Protein AF-A0A5D3A3V3-F1 (afdb_monomer)

InterPro domains:
  IPR004518 NTP pyrophosphohydrolase MazG-like domain [PF03819] (68-137)
  IPR025984 dCTP pyrophosphatase 1 [cd11537] (51-141)

Mean predicted aligned error: 15.25 Å

Nearest PDB structures (foldseek):
  6sqw-assembly1_A  TM=9.530E-01  e=2.834E-09  Mus musculus
  7mu5-assembly1_A  TM=9.564E-01  e=5.755E-09  Homo sapiens
  2oie-assembly1_C  TM=8.711E-01  e=8.775E-08  Mus musculus
  2oig-assembly1_A  TM=9.346E-01  e=2.471E-07  Mus musculus
  2oig-assembly1_B  TM=8.956E-01  e=2.098E-07  Mus musculus

Organism: Gossypium mustelinum (NCBI:txid34275)

Sequence (174 aa):
MISVFALKPSFLFHFFNIKKKTKTKTLVWGCLILEETSFMEQEGVTLEELKKKMADFAKERDWDQFHSPRNLLLALVGEVGELSEIFQWKGEVPRGLPGWEDGEKQHLGEELSDVLLYLVRLSDICGVDLGKAALRKMELNAIKYPVKLCKGSSKKHTQFNGDSGDNADKDQGH

Solvent-accessible surface area (backbone atoms only — not comparable to full-atom values): 11652 Å² total; per-residue (Å²): 140,82,92,81,81,91,68,78,86,83,81,75,87,82,75,87,87,76,87,76,80,83,78,87,77,90,76,83,91,79,81,93,70,91,68,79,73,74,78,72,77,77,76,76,90,49,73,67,57,51,40,50,54,50,52,52,57,30,58,80,66,66,42,65,85,68,58,44,66,69,50,33,52,53,49,31,53,48,32,50,48,56,47,44,61,76,51,72,84,57,73,88,76,61,86,88,52,80,92,61,52,70,69,56,55,48,51,52,52,50,31,55,46,49,33,50,50,34,50,42,50,37,26,56,75,69,72,44,61,58,68,64,51,50,53,55,50,50,56,54,47,46,70,75,52,40,63,94,80,38,72,94,45,89,74,77,87,77,84,88,79,82,91,82,77,85,78,81,86,83,82,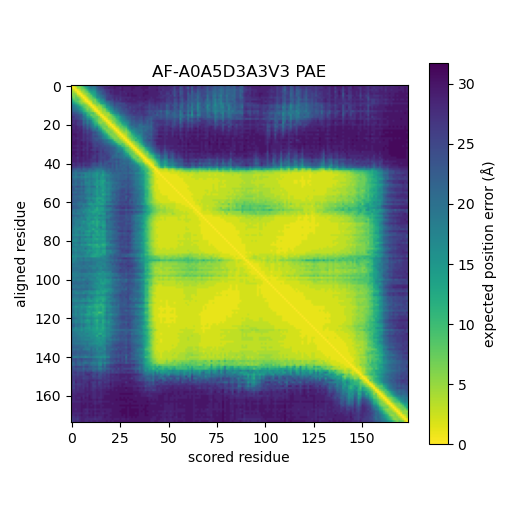89,83,136

pLDDT: mean 73.02, std 26.95, range [26.09, 98.38]

Secondary structure (DSSP, 8-state):
--------TTSSTTS---------------------------PPPPHHHHHHHHHHHHHHTTGGGG--HHHHHHHHHHHHHHHHHHHTT--S--TT-TT--HHHHHHHHHHHHHHHHHHHHHHHHTT--HHHHHHHHHHHHHHHS-HHHHTT----------------------

Structure (mmCIF, N/CA/C/O backbone):
data_AF-A0A5D3A3V3-F1
#
_entry.id   AF-A0A5D3A3V3-F1
#
loop_
_atom_site.group_PDB
_atom_site.id
_atom_site.type_symbol
_atom_site.label_atom_id
_atom_site.label_alt_id
_atom_site.label_comp_id
_atom_site.label_asym_id
_atom_site.label_entity_id
_atom_site.label_seq_id
_atom_site.pdbx_PDB_ins_code
_atom_site.Cartn_x
_atom_site.Cartn_y
_atom_site.Cartn_z
_atom_site.occupancy
_atom_site.B_iso_or_equiv
_atom_site.auth_seq_id
_atom_site.auth_comp_id
_atom_site.auth_asym_id
_atom_site.auth_atom_id
_atom_site.pdbx_PDB_model_num
ATOM 1 N N . MET A 1 1 ? -3.010 23.695 -16.577 1.00 38.56 1 MET A N 1
ATOM 2 C CA . MET A 1 1 ? -3.275 24.483 -15.356 1.00 38.56 1 MET A CA 1
ATOM 3 C C . MET A 1 1 ? -4.489 23.904 -14.646 1.00 38.56 1 MET A C 1
ATOM 5 O O . MET A 1 1 ? -5.606 24.261 -14.987 1.00 38.56 1 MET A O 1
ATOM 9 N N . ILE A 1 2 ? -4.278 22.999 -13.690 1.00 26.09 2 ILE A N 1
ATOM 10 C CA . ILE A 1 2 ? -5.240 22.738 -12.613 1.00 26.09 2 ILE A CA 1
ATOM 11 C C . ILE A 1 2 ? -4.419 22.876 -11.337 1.00 26.09 2 ILE A C 1
ATOM 13 O O . ILE A 1 2 ? -3.691 21.978 -10.937 1.00 26.09 2 ILE A O 1
ATOM 17 N N . SER A 1 3 ? -4.448 24.097 -10.813 1.00 34.06 3 SER A N 1
ATOM 18 C CA . SER A 1 3 ? -3.883 24.483 -9.531 1.00 34.06 3 SER A CA 1
ATOM 19 C C . SER A 1 3 ? -4.935 24.158 -8.479 1.00 34.06 3 SER A C 1
ATOM 21 O O . SER A 1 3 ? -5.900 24.901 -8.319 1.00 34.06 3 SER A O 1
ATOM 23 N N . VAL A 1 4 ? -4.815 23.002 -7.834 1.00 35.53 4 VAL A N 1
ATOM 24 C CA . VAL A 1 4 ? -5.612 22.645 -6.659 1.00 35.53 4 VAL A CA 1
ATOM 25 C C . VAL A 1 4 ? -4.686 21.868 -5.744 1.00 35.53 4 VAL A C 1
ATOM 27 O O . VAL A 1 4 ? -4.493 20.695 -5.988 1.00 35.53 4 VAL A O 1
ATOM 30 N N . PHE A 1 5 ? -4.051 22.544 -4.786 1.00 29.77 5 PHE A N 1
ATOM 31 C CA . PHE A 1 5 ? -3.705 22.057 -3.438 1.00 29.77 5 PHE A CA 1
ATOM 32 C C . PHE A 1 5 ? -2.892 23.150 -2.721 1.00 29.77 5 PHE A C 1
ATOM 34 O O . PHE A 1 5 ? -1.725 23.006 -2.390 1.00 29.77 5 PHE A O 1
ATOM 41 N N . ALA A 1 6 ? -3.545 24.287 -2.471 1.00 32.97 6 ALA A N 1
ATOM 42 C CA . ALA A 1 6 ? -3.158 25.194 -1.394 1.00 32.97 6 ALA A CA 1
ATOM 43 C C . ALA A 1 6 ? -4.038 24.869 -0.177 1.00 32.97 6 ALA A C 1
ATOM 45 O O . ALA A 1 6 ? -4.922 25.634 0.203 1.00 32.97 6 ALA A O 1
ATOM 46 N N . LEU A 1 7 ? -3.849 23.677 0.391 1.00 34.81 7 LEU A N 1
ATOM 47 C CA . LEU A 1 7 ? -4.333 23.358 1.731 1.00 34.81 7 LEU A CA 1
ATOM 48 C C . LEU A 1 7 ? -3.188 23.645 2.703 1.00 34.81 7 LEU A C 1
ATOM 50 O O . LEU A 1 7 ? -2.036 23.309 2.452 1.00 34.81 7 LEU A O 1
ATOM 54 N N . LYS A 1 8 ? -3.517 24.389 3.758 1.00 29.17 8 LYS A N 1
ATOM 55 C CA . LYS A 1 8 ? -2.584 25.058 4.671 1.00 29.17 8 LYS A CA 1
ATOM 56 C C . LYS A 1 8 ? -1.450 24.126 5.156 1.00 29.17 8 LYS A C 1
ATOM 58 O O . LYS A 1 8 ? -1.765 23.027 5.610 1.00 29.17 8 LYS A O 1
ATOM 63 N N . PRO A 1 9 ? -0.176 24.573 5.195 1.00 35.72 9 PRO A N 1
ATOM 64 C CA . PRO A 1 9 ? 0.992 23.714 5.460 1.00 35.72 9 PRO A CA 1
ATOM 65 C C . PRO A 1 9 ? 1.157 23.225 6.913 1.00 35.72 9 PRO A C 1
ATOM 67 O O . PRO A 1 9 ? 2.241 22.811 7.306 1.00 35.72 9 PRO A O 1
ATOM 70 N N . SER A 1 10 ? 0.136 23.315 7.765 1.00 34.66 10 SER A N 1
ATOM 71 C CA . SER A 1 10 ? 0.338 23.263 9.221 1.00 34.66 10 SER A CA 1
ATOM 72 C C . SER A 1 10 ? 0.057 21.907 9.871 1.00 34.66 10 SER A C 1
ATOM 74 O O . SER A 1 10 ? 0.268 21.785 11.071 1.00 34.66 10 SER A O 1
ATOM 76 N N . PHE A 1 11 ? -0.423 20.904 9.127 1.00 36.22 11 PHE A N 1
ATOM 77 C CA . PHE A 1 11 ? -0.835 19.621 9.721 1.00 36.22 11 PHE A CA 1
ATOM 78 C C . PHE A 1 11 ? -0.253 18.359 9.068 1.00 36.22 11 PHE A C 1
ATOM 80 O O . PHE A 1 11 ? -0.478 17.280 9.602 1.00 36.22 11 PHE A O 1
ATOM 87 N N . LEU A 1 12 ? 0.521 18.467 7.979 1.00 39.19 12 LEU A N 1
ATOM 88 C CA . LEU A 1 12 ? 1.093 17.294 7.291 1.00 39.19 12 LEU A CA 1
ATOM 89 C C . LEU A 1 12 ? 2.594 17.049 7.543 1.00 39.19 12 LEU A C 1
ATOM 91 O O . LEU A 1 12 ? 3.104 16.012 7.153 1.00 39.19 12 LEU A O 1
ATOM 95 N N . PHE A 1 13 ? 3.322 17.942 8.219 1.00 34.53 13 PHE A N 1
ATOM 96 C CA . PHE A 1 13 ? 4.798 17.916 8.188 1.00 34.53 13 PHE A CA 1
ATOM 97 C C . PHE A 1 13 ? 5.497 17.248 9.390 1.00 34.53 13 PHE A C 1
ATOM 99 O O . PHE A 1 13 ? 6.629 17.597 9.736 1.00 34.53 13 PHE A O 1
ATOM 106 N N . HIS A 1 14 ? 4.842 16.306 10.076 1.00 30.73 14 HIS A N 1
ATOM 107 C CA . HIS A 1 14 ? 5.468 15.623 11.219 1.00 30.73 14 HIS A CA 1
ATOM 108 C C . HIS A 1 14 ? 5.122 14.142 11.357 1.00 30.73 14 HIS A C 1
ATOM 110 O O . HIS A 1 14 ? 4.977 13.627 12.464 1.00 30.73 14 HIS A O 1
ATOM 116 N N . PHE A 1 15 ? 5.016 13.441 10.235 1.00 41.53 15 PHE A N 1
ATOM 117 C CA . PHE A 1 15 ? 4.992 11.986 10.233 1.00 41.53 15 PHE A CA 1
ATOM 118 C C . PHE A 1 15 ? 6.262 11.479 9.543 1.00 41.53 15 PHE A C 1
ATOM 120 O O . PHE A 1 15 ? 6.580 11.872 8.434 1.00 41.53 15 PHE A O 1
ATOM 127 N N . PHE A 1 16 ? 7.034 10.692 10.298 1.00 36.34 16 PHE A N 1
ATOM 128 C CA . PHE A 1 16 ? 8.251 9.979 9.894 1.00 36.34 16 PHE A CA 1
ATOM 129 C C . PHE A 1 16 ? 9.447 10.797 9.361 1.00 36.34 16 PHE A C 1
ATOM 131 O O . PHE A 1 16 ? 9.921 10.621 8.250 1.00 36.34 16 PHE A O 1
ATOM 138 N N . ASN A 1 17 ? 10.093 11.582 10.233 1.00 33.28 17 ASN A N 1
ATOM 139 C CA . ASN A 1 17 ? 11.504 11.941 10.029 1.00 33.28 17 ASN A CA 1
ATOM 140 C C . ASN A 1 17 ? 12.354 11.484 11.222 1.00 33.28 17 ASN A C 1
ATOM 142 O O . ASN A 1 17 ? 12.688 12.251 12.123 1.00 33.28 17 ASN A O 1
ATOM 146 N N . ILE A 1 18 ? 12.685 10.189 11.252 1.00 37.31 18 ILE A N 1
ATOM 147 C CA . ILE A 1 18 ? 13.717 9.644 12.142 1.00 37.31 18 ILE A CA 1
ATOM 148 C C . ILE A 1 18 ? 14.807 9.026 11.266 1.00 37.31 18 ILE A C 1
ATOM 150 O O . ILE A 1 18 ? 14.816 7.824 11.006 1.00 37.31 18 ILE A O 1
ATOM 154 N N . LYS A 1 19 ? 15.778 9.853 10.856 1.00 39.56 19 LYS A N 1
ATOM 155 C CA . LYS A 1 19 ? 17.077 9.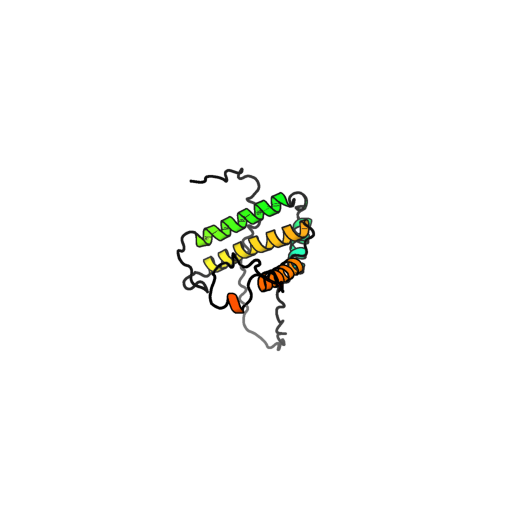377 10.361 1.00 39.56 19 LYS A CA 1
ATOM 156 C C . LYS A 1 19 ? 17.728 8.498 11.431 1.00 39.56 19 LYS A C 1
ATOM 158 O O . LYS A 1 19 ? 18.306 9.005 12.397 1.00 39.56 19 LYS A O 1
ATOM 163 N N . LYS A 1 20 ? 17.669 7.173 11.281 1.00 35.84 20 LYS A N 1
ATOM 164 C CA . LYS A 1 20 ? 18.430 6.265 12.144 1.00 35.84 20 LYS A CA 1
ATOM 165 C C . LYS A 1 20 ? 19.881 6.197 11.673 1.00 35.84 20 LYS A C 1
ATOM 167 O O . LYS A 1 20 ? 20.194 5.660 10.620 1.00 35.84 20 LYS A O 1
ATOM 172 N N . LYS A 1 21 ? 20.770 6.749 12.506 1.00 32.59 21 LYS A N 1
ATOM 173 C CA . LYS A 1 21 ? 22.227 6.575 12.442 1.00 32.59 21 LYS A CA 1
ATOM 174 C C . LYS A 1 21 ? 22.583 5.087 12.372 1.00 32.59 21 LYS A C 1
ATOM 176 O O . LYS A 1 21 ? 22.373 4.354 13.338 1.00 32.59 21 LYS A O 1
ATOM 181 N N . THR A 1 22 ? 23.204 4.670 11.279 1.00 34.38 22 THR A N 1
ATOM 182 C CA . THR A 1 22 ? 23.927 3.402 11.173 1.00 34.38 22 THR A CA 1
ATOM 183 C C . THR A 1 22 ? 25.151 3.443 12.090 1.00 34.38 22 THR A C 1
ATOM 185 O O . THR A 1 22 ? 26.056 4.253 11.892 1.00 34.38 22 THR A O 1
ATOM 188 N N . LYS A 1 23 ? 25.197 2.581 13.112 1.00 34.22 23 LYS A N 1
ATOM 189 C CA . LYS A 1 23 ? 26.446 2.255 13.812 1.00 34.22 23 LYS A CA 1
ATOM 190 C C . LYS A 1 23 ? 26.989 0.956 13.230 1.00 34.22 23 LYS A C 1
ATOM 192 O O . LYS A 1 23 ? 26.522 -0.123 13.578 1.00 34.22 23 LYS A O 1
ATOM 197 N N . THR A 1 24 ? 27.987 1.078 12.368 1.00 33.22 24 THR A N 1
ATOM 198 C CA . THR A 1 24 ? 28.926 0.006 12.044 1.00 33.22 24 THR A CA 1
ATOM 199 C C . THR A 1 24 ? 29.667 -0.393 13.320 1.00 33.22 24 THR A C 1
ATOM 201 O O . THR A 1 24 ? 30.303 0.436 13.971 1.00 33.22 24 THR A O 1
ATOM 204 N N . LYS A 1 25 ? 29.568 -1.665 13.707 1.00 34.25 25 LYS A N 1
ATOM 205 C CA . LYS A 1 25 ? 30.480 -2.273 14.677 1.00 34.25 25 LYS A CA 1
ATOM 206 C C . LYS A 1 25 ? 31.330 -3.296 13.942 1.00 34.25 25 LYS A C 1
ATOM 208 O O . LYS A 1 25 ? 30.882 -4.400 13.661 1.00 34.25 25 LYS A O 1
ATOM 213 N N . THR A 1 26 ? 32.556 -2.893 13.641 1.00 33.97 26 THR A N 1
ATOM 214 C CA . THR A 1 26 ? 33.675 -3.794 13.375 1.00 33.97 26 THR A CA 1
ATOM 215 C C . THR A 1 26 ? 33.903 -4.637 14.627 1.00 33.97 26 THR A C 1
ATOM 217 O O . THR A 1 26 ? 34.091 -4.074 15.707 1.00 33.97 26 THR A O 1
ATOM 220 N N . LEU A 1 27 ? 33.888 -5.963 14.503 1.00 34.41 27 LEU A N 1
ATOM 221 C CA . LEU A 1 27 ? 34.386 -6.857 15.543 1.00 34.41 27 LEU A CA 1
ATOM 222 C C . LEU A 1 27 ? 35.416 -7.815 14.954 1.00 34.41 27 LEU A C 1
ATOM 224 O O . LEU A 1 27 ? 35.273 -8.350 13.857 1.00 34.41 27 LEU A O 1
ATOM 228 N N . VAL A 1 28 ? 36.502 -7.902 15.709 1.00 36.66 28 VAL A N 1
ATOM 229 C CA . VAL A 1 28 ? 37.762 -8.578 15.440 1.00 36.66 28 VAL A CA 1
ATOM 230 C C . VAL A 1 28 ? 37.573 -10.088 15.573 1.00 36.66 28 VAL A C 1
ATOM 232 O O . VAL A 1 28 ? 36.874 -10.555 16.468 1.00 36.66 28 VAL A O 1
ATOM 235 N N . TRP A 1 29 ? 38.209 -10.832 14.670 1.00 35.09 29 TRP A N 1
ATOM 236 C CA . TRP A 1 29 ? 38.203 -12.291 14.609 1.00 35.09 29 TRP A CA 1
ATOM 237 C C . TRP A 1 29 ? 38.897 -12.920 15.822 1.00 35.09 29 TRP A C 1
ATOM 239 O O . TRP A 1 29 ? 40.063 -12.628 16.088 1.00 35.09 29 TRP A O 1
ATOM 249 N N . GLY A 1 30 ? 38.216 -13.844 16.501 1.00 34.50 30 GLY A N 1
ATOM 250 C CA . GLY A 1 30 ? 38.848 -14.699 17.498 1.00 34.50 30 GLY A CA 1
ATOM 251 C C . GLY A 1 30 ? 37.891 -15.667 18.193 1.00 34.50 30 GLY A C 1
ATOM 252 O O . GLY A 1 30 ? 37.048 -15.241 18.971 1.00 34.50 30 GLY A O 1
ATOM 253 N N . CYS A 1 31 ? 38.162 -16.960 17.993 1.00 33.38 31 CYS A N 1
ATOM 254 C CA . CYS A 1 31 ? 37.719 -18.124 18.772 1.00 33.38 31 CYS A CA 1
ATOM 255 C C . CYS A 1 31 ? 36.386 -18.789 18.374 1.00 33.38 31 CYS A C 1
ATOM 257 O O . CYS A 1 31 ? 35.342 -18.154 18.277 1.00 33.38 31 CYS A O 1
ATOM 259 N N . LEU A 1 32 ? 36.475 -20.107 18.153 1.00 44.94 32 LEU A N 1
ATOM 260 C CA . LEU A 1 32 ? 35.401 -21.018 17.767 1.00 44.94 32 LEU A CA 1
ATOM 261 C C . LEU A 1 32 ? 34.185 -20.907 18.695 1.00 44.94 32 LEU A C 1
ATOM 263 O O . LEU A 1 32 ? 34.266 -21.277 19.865 1.00 44.94 32 LEU A O 1
ATOM 267 N N . ILE A 1 33 ? 33.039 -20.568 18.115 1.00 40.28 33 ILE A N 1
ATOM 268 C CA . ILE A 1 33 ? 31.743 -21.086 18.541 1.00 40.28 33 ILE A CA 1
ATOM 269 C C . ILE A 1 33 ? 31.061 -21.555 17.256 1.00 40.28 33 ILE A C 1
ATOM 271 O O . ILE A 1 33 ? 30.796 -20.757 16.359 1.00 40.28 33 ILE A O 1
ATOM 275 N N . LEU A 1 34 ? 30.848 -22.868 17.137 1.00 42.22 34 LEU A N 1
ATOM 276 C CA . LEU A 1 34 ? 29.901 -23.433 16.179 1.00 42.22 34 LEU A CA 1
ATOM 277 C C . LEU A 1 34 ? 28.503 -23.053 16.674 1.00 42.22 34 LEU A C 1
ATOM 279 O O . LEU A 1 34 ? 27.816 -23.850 17.303 1.00 42.22 34 LEU A O 1
ATOM 283 N N . GLU A 1 35 ? 28.123 -21.798 16.460 1.00 41.38 35 GLU A N 1
ATOM 284 C CA . GLU A 1 35 ? 26.726 -21.408 16.484 1.00 41.38 35 GLU A CA 1
ATOM 285 C C . GLU A 1 35 ? 26.160 -21.900 15.163 1.00 41.38 35 GLU A C 1
ATOM 287 O O . GLU A 1 35 ? 26.433 -21.360 14.091 1.00 41.38 35 GLU A O 1
ATOM 292 N N . GLU A 1 36 ? 25.445 -23.013 15.263 1.00 46.47 36 GLU A N 1
ATOM 293 C CA . GLU A 1 36 ? 24.463 -23.455 14.296 1.00 46.47 36 GLU A CA 1
ATOM 294 C C . GLU A 1 36 ? 23.554 -22.252 14.036 1.00 46.47 36 GLU A C 1
ATOM 296 O O . GLU A 1 36 ? 22.647 -21.937 14.808 1.00 46.47 36 GLU A O 1
ATOM 301 N N . THR A 1 37 ? 23.889 -21.486 12.998 1.00 44.16 37 THR A N 1
ATOM 302 C CA . THR A 1 37 ? 23.075 -20.383 12.529 1.00 44.16 37 THR A CA 1
ATOM 303 C C . THR A 1 37 ? 21.811 -21.023 11.999 1.00 44.16 37 THR A C 1
ATOM 305 O O . THR A 1 37 ? 21.723 -21.419 10.841 1.00 44.16 37 THR A O 1
ATOM 308 N N . SER A 1 38 ? 20.837 -21.170 12.898 1.00 43.78 38 SER A N 1
ATOM 309 C CA . SER A 1 38 ? 19.427 -21.303 12.580 1.00 43.78 38 SER A CA 1
ATOM 310 C C . SER A 1 38 ? 19.154 -20.269 11.497 1.00 43.78 38 SER A C 1
ATOM 312 O O . SER A 1 38 ? 19.055 -19.068 11.770 1.00 43.78 38 SER A O 1
ATOM 314 N N . PHE A 1 39 ? 19.118 -20.742 10.256 1.00 41.84 39 PHE A N 1
ATOM 315 C CA . PHE A 1 39 ? 18.657 -19.998 9.110 1.00 41.84 39 PHE A CA 1
ATOM 316 C C . PHE A 1 39 ? 17.181 -19.754 9.391 1.00 41.84 39 PHE A C 1
ATOM 318 O O . PHE A 1 39 ? 16.335 -20.593 9.102 1.00 41.84 39 PHE A O 1
ATOM 325 N N . MET A 1 40 ? 16.889 -18.660 10.096 1.00 43.69 40 MET A N 1
ATOM 326 C CA . MET A 1 40 ? 15.524 -18.211 10.273 1.00 43.69 40 MET A CA 1
ATOM 327 C C . MET A 1 40 ? 15.038 -17.878 8.871 1.00 43.69 40 MET A C 1
ATOM 329 O O . MET A 1 40 ? 15.429 -16.852 8.310 1.00 43.69 40 MET A O 1
ATOM 333 N N . GLU A 1 41 ? 14.240 -18.771 8.287 1.00 54.53 41 GLU A N 1
ATOM 334 C CA . GLU A 1 41 ? 13.350 -18.402 7.199 1.00 54.53 41 GLU A CA 1
ATOM 335 C C . GLU A 1 41 ? 12.616 -17.151 7.681 1.00 54.53 41 GLU A C 1
ATOM 337 O O . GLU A 1 41 ? 11.859 -17.192 8.651 1.00 54.53 41 GLU A O 1
ATOM 342 N N . GLN A 1 42 ? 12.932 -15.998 7.092 1.00 57.66 42 GLN A N 1
ATOM 343 C CA . GLN A 1 42 ? 12.148 -14.806 7.351 1.00 57.66 42 GLN A CA 1
ATOM 344 C C . GLN A 1 42 ? 10.779 -15.049 6.725 1.00 57.66 42 GLN A C 1
ATOM 346 O O . GLN A 1 42 ? 10.601 -14.866 5.520 1.00 57.66 42 GLN A O 1
ATOM 351 N N . GLU A 1 43 ? 9.824 -15.494 7.538 1.00 76.12 43 GLU A N 1
ATOM 352 C CA . GLU A 1 43 ? 8.414 -15.410 7.189 1.00 76.12 43 GLU A CA 1
ATOM 353 C C . GLU A 1 43 ? 8.107 -13.949 6.822 1.00 76.12 43 GLU A C 1
ATOM 355 O O . GLU A 1 43 ? 8.495 -13.008 7.522 1.00 76.12 43 GLU A O 1
ATOM 360 N N . GLY A 1 44 ? 7.492 -13.748 5.654 1.00 81.00 44 GLY A N 1
ATOM 361 C CA . GLY A 1 44 ? 7.139 -12.415 5.173 1.00 81.00 44 GLY A CA 1
ATOM 362 C C . GLY A 1 44 ? 6.122 -11.733 6.092 1.00 81.00 44 GLY A C 1
ATOM 363 O O . GLY A 1 44 ? 5.332 -12.394 6.760 1.00 81.00 44 GLY A O 1
ATOM 364 N N . VAL A 1 45 ? 6.109 -10.399 6.096 1.00 90.38 45 VAL A N 1
ATOM 365 C CA . VAL A 1 45 ? 5.183 -9.622 6.934 1.00 90.38 45 VAL A CA 1
ATOM 366 C C . VAL A 1 45 ? 3.754 -9.709 6.390 1.00 90.38 45 VAL A C 1
ATOM 368 O O . VAL A 1 45 ? 3.516 -9.461 5.206 1.00 90.38 45 VAL A O 1
ATOM 371 N N . THR A 1 46 ? 2.786 -10.009 7.257 1.00 94.75 46 THR A N 1
ATOM 372 C CA . THR A 1 46 ? 1.361 -10.088 6.887 1.00 94.75 46 THR A CA 1
ATOM 373 C C . THR A 1 46 ? 0.629 -8.748 7.049 1.00 94.75 46 THR A C 1
ATOM 375 O O . THR A 1 46 ? 1.040 -7.873 7.813 1.00 94.75 46 THR A O 1
ATOM 378 N N . LEU A 1 47 ? -0.515 -8.582 6.369 1.00 95.00 47 LEU A N 1
ATOM 379 C CA . LEU A 1 47 ? -1.359 -7.385 6.527 1.00 95.00 47 LEU A CA 1
ATOM 380 C C . LEU A 1 47 ? -1.900 -7.230 7.957 1.00 95.00 47 LEU A C 1
ATOM 382 O O . LEU A 1 47 ? -2.005 -6.108 8.446 1.00 95.00 47 LEU A O 1
ATOM 386 N N . GLU A 1 48 ? -2.201 -8.339 8.637 1.00 94.38 48 GLU A N 1
ATOM 387 C CA . GLU A 1 48 ? -2.660 -8.319 10.032 1.00 94.38 48 GLU A CA 1
ATOM 388 C C . GLU A 1 48 ? -1.552 -7.867 10.989 1.00 94.38 48 GLU A C 1
ATOM 390 O O . GLU A 1 48 ? -1.800 -7.090 11.913 1.00 94.38 48 GLU A O 1
ATOM 395 N N . GLU A 1 49 ? -0.307 -8.280 10.745 1.00 94.56 49 GLU A N 1
ATOM 396 C CA . GLU A 1 49 ? 0.840 -7.794 11.514 1.00 94.56 49 GLU A CA 1
ATOM 397 C C . GLU A 1 49 ? 1.080 -6.300 11.305 1.00 94.56 49 GLU A C 1
ATOM 399 O O . GLU A 1 49 ? 1.329 -5.587 12.280 1.00 94.56 49 GLU A O 1
ATOM 404 N N . LEU A 1 50 ? 0.987 -5.811 10.062 1.00 95.69 50 LEU A N 1
ATOM 405 C CA . LEU A 1 50 ? 1.093 -4.379 9.771 1.00 95.69 50 LEU A CA 1
ATOM 406 C C . LEU A 1 50 ? -0.014 -3.599 10.473 1.00 95.69 50 LEU A C 1
ATOM 408 O O . LEU A 1 50 ? 0.277 -2.653 11.203 1.00 95.69 50 LEU A O 1
ATOM 412 N N . LYS A 1 51 ? -1.267 -4.039 10.328 1.00 94.88 51 LYS A N 1
ATOM 413 C CA . LYS A 1 51 ? -2.424 -3.450 11.004 1.00 94.88 51 LYS A CA 1
ATOM 414 C C . LYS A 1 51 ? -2.191 -3.343 12.510 1.00 94.88 51 LYS A C 1
ATOM 416 O O . LYS A 1 51 ? -2.356 -2.262 13.075 1.00 94.88 51 LYS A O 1
ATOM 421 N N . LYS A 1 52 ? -1.758 -4.433 13.152 1.00 95.88 52 LYS A N 1
ATOM 422 C CA . LYS A 1 52 ? -1.478 -4.453 14.591 1.00 95.88 52 LYS A CA 1
ATOM 423 C C . LYS A 1 52 ? -0.371 -3.467 14.967 1.00 95.88 52 LYS A C 1
ATOM 425 O O . LYS A 1 52 ? -0.584 -2.625 15.832 1.00 95.88 52 LYS A O 1
ATOM 430 N N . LYS A 1 53 ? 0.779 -3.521 14.286 1.00 94.69 53 LYS A N 1
ATOM 431 C CA . LYS A 1 53 ? 1.912 -2.616 14.548 1.00 94.69 53 LYS A CA 1
ATOM 432 C C . LYS A 1 53 ? 1.517 -1.147 14.392 1.00 94.69 53 LYS A C 1
ATOM 434 O O . LYS A 1 53 ? 1.942 -0.318 15.189 1.00 94.69 53 LYS A O 1
ATOM 439 N N . MET A 1 54 ? 0.695 -0.824 13.395 1.00 93.25 54 MET A N 1
ATOM 440 C CA . MET A 1 54 ? 0.198 0.535 13.177 1.00 93.25 54 MET A CA 1
ATOM 441 C C . MET A 1 54 ? -0.779 0.989 14.260 1.00 93.25 54 MET A C 1
ATOM 443 O O . MET A 1 54 ? -0.690 2.127 14.717 1.00 93.25 54 MET A O 1
ATOM 447 N N . ALA A 1 55 ? -1.698 0.116 14.677 1.00 91.12 55 ALA A N 1
ATOM 448 C CA . ALA A 1 55 ? -2.631 0.414 15.757 1.00 91.12 55 ALA A CA 1
ATOM 449 C C . ALA A 1 55 ? -1.891 0.666 17.078 1.00 91.12 55 ALA A C 1
ATOM 451 O O . ALA A 1 55 ? -2.167 1.658 17.751 1.00 91.12 55 ALA A O 1
ATOM 452 N N . ASP A 1 56 ? -0.907 -0.176 17.402 1.00 93.81 56 ASP A N 1
ATOM 453 C CA . ASP A 1 56 ? -0.066 -0.015 18.588 1.00 93.81 56 ASP A CA 1
ATOM 454 C C . ASP A 1 56 ? 0.727 1.302 18.519 1.00 93.81 56 ASP A C 1
ATOM 456 O O . ASP A 1 56 ? 0.682 2.109 19.448 1.00 93.81 56 ASP A O 1
ATOM 460 N N . PHE A 1 57 ? 1.365 1.586 17.379 1.00 91.31 57 PHE A N 1
ATOM 461 C CA . PHE A 1 57 ? 2.131 2.815 17.161 1.00 91.31 57 PHE A C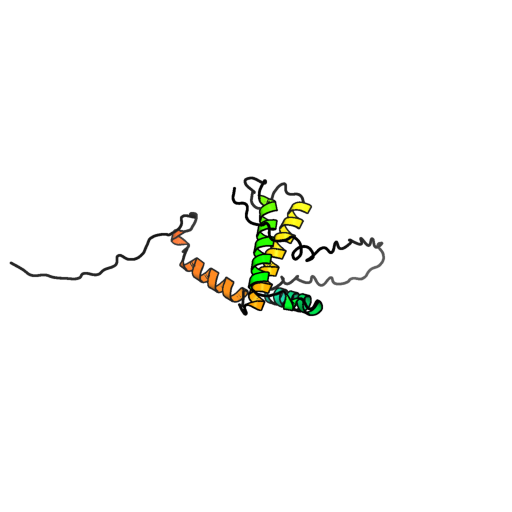A 1
ATOM 462 C C . PHE A 1 57 ? 1.285 4.089 17.311 1.00 91.31 57 PHE A C 1
ATOM 464 O O . PHE A 1 57 ? 1.755 5.080 17.883 1.00 91.31 57 PHE A O 1
ATOM 471 N N . ALA A 1 58 ? 0.049 4.068 16.801 1.00 90.88 58 ALA A N 1
ATOM 472 C CA . ALA A 1 58 ? -0.896 5.173 16.910 1.00 90.88 58 ALA A CA 1
ATOM 473 C C . ALA A 1 58 ? -1.382 5.366 18.351 1.00 90.88 58 ALA A C 1
ATOM 475 O O . ALA A 1 58 ? -1.400 6.492 18.852 1.00 90.88 58 ALA A O 1
ATOM 476 N N . LYS A 1 59 ? -1.715 4.269 19.037 1.00 92.25 59 LYS A N 1
ATOM 477 C CA . LYS A 1 59 ? -2.180 4.280 20.425 1.00 92.25 59 LYS A CA 1
ATOM 478 C C . LYS A 1 59 ? -1.119 4.817 21.383 1.00 92.25 59 LYS A C 1
ATOM 480 O O . LYS A 1 59 ? -1.433 5.636 22.238 1.00 92.25 59 LYS A O 1
ATOM 485 N N . GLU A 1 60 ? 0.138 4.406 21.216 1.00 94.06 60 GLU A N 1
ATOM 486 C CA . GLU A 1 60 ? 1.275 4.901 22.010 1.00 94.06 60 GLU A CA 1
ATOM 487 C C . GLU A 1 60 ? 1.449 6.424 21.947 1.00 94.06 60 GLU A C 1
ATOM 489 O O . GLU A 1 60 ? 2.028 7.020 22.854 1.00 94.06 60 GLU A O 1
ATOM 494 N N . ARG A 1 61 ? 0.976 7.054 20.868 1.00 92.94 61 ARG A N 1
ATOM 495 C CA . ARG A 1 61 ? 1.112 8.493 20.614 1.00 92.94 61 ARG A CA 1
ATOM 496 C C . ARG A 1 61 ? -0.195 9.258 20.785 1.00 92.94 61 ARG A C 1
ATOM 498 O O . ARG A 1 61 ? -0.215 10.458 20.531 1.00 92.94 61 ARG A O 1
ATOM 505 N N . ASP A 1 62 ? -1.264 8.577 21.198 1.00 90.38 62 ASP A N 1
ATOM 506 C CA . ASP A 1 62 ? -2.618 9.132 21.274 1.00 90.38 62 ASP A CA 1
ATOM 507 C C . ASP A 1 62 ? -3.091 9.730 19.931 1.00 90.38 62 ASP A C 1
ATOM 509 O O . ASP A 1 62 ? -3.785 10.743 19.859 1.00 90.38 62 ASP A O 1
ATOM 513 N N . TRP A 1 63 ? -2.676 9.119 18.818 1.00 90.25 63 TRP A N 1
ATOM 514 C CA . TRP A 1 63 ? -2.937 9.629 17.466 1.00 90.25 63 TRP A CA 1
ATOM 515 C C . TRP A 1 63 ? -4.281 9.202 16.887 1.00 90.25 63 TRP A C 1
ATOM 517 O O . TRP A 1 63 ? -4.711 9.729 15.860 1.00 90.25 63 TRP A O 1
ATOM 527 N N . ASP A 1 64 ? -4.996 8.308 17.565 1.00 87.25 64 ASP A N 1
ATOM 528 C CA . ASP A 1 64 ? -6.303 7.829 17.112 1.00 87.25 64 ASP A CA 1
ATOM 529 C C . ASP A 1 64 ? -7.340 8.948 16.982 1.00 87.25 64 ASP A C 1
ATOM 531 O O . ASP A 1 64 ? -8.200 8.884 16.104 1.00 87.25 64 ASP A O 1
ATOM 535 N N . GLN A 1 65 ? -7.194 10.035 17.745 1.00 85.94 65 GLN A N 1
ATOM 536 C CA . GLN A 1 65 ? -8.028 11.234 17.618 1.00 85.94 65 GLN A CA 1
ATOM 537 C C . GLN A 1 65 ? -7.929 11.923 16.241 1.00 85.94 65 GLN A C 1
ATOM 539 O O . GLN A 1 65 ? -8.869 12.593 15.812 1.00 85.94 65 GLN A O 1
ATOM 544 N N . PHE A 1 66 ? -6.815 11.750 15.520 1.00 85.00 66 PHE A N 1
ATOM 545 C CA . PHE A 1 66 ? -6.591 12.352 14.201 1.00 85.00 66 PHE A CA 1
ATOM 546 C C . PHE A 1 66 ? -6.944 11.402 13.046 1.00 85.00 66 PHE A C 1
ATOM 548 O O . PHE A 1 66 ? -7.128 11.849 11.907 1.00 85.00 66 PHE A O 1
ATOM 555 N N . HIS A 1 67 ? -7.117 10.110 13.335 1.00 88.75 67 HIS A N 1
ATOM 556 C CA . HIS A 1 67 ? -7.338 9.035 12.367 1.00 88.75 67 HIS A CA 1
ATOM 557 C C . HIS A 1 67 ? -8.811 8.854 11.966 1.00 88.75 67 HIS A C 1
ATOM 559 O O . HIS A 1 67 ? -9.336 7.743 11.935 1.00 88.75 67 HIS A O 1
ATOM 565 N N . SER A 1 68 ? -9.495 9.941 11.598 1.00 94.50 68 SER A N 1
ATOM 566 C CA . SER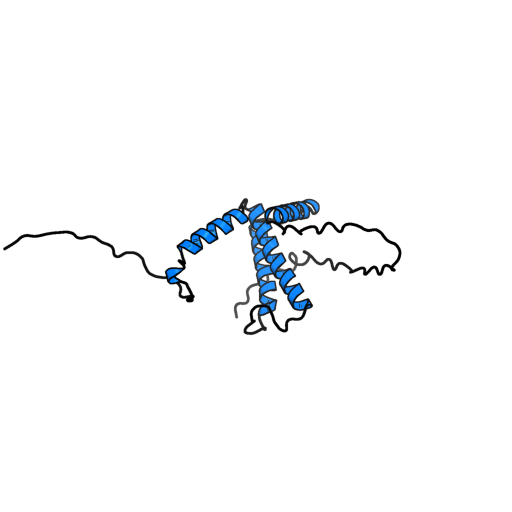 A 1 68 ? -10.792 9.802 10.919 1.00 94.50 68 SER A CA 1
ATOM 567 C C . SER A 1 68 ? -10.610 9.203 9.510 1.00 94.50 68 SER A C 1
ATOM 569 O O . SER A 1 68 ? -9.600 9.502 8.861 1.00 94.50 68 SER A O 1
ATOM 571 N N . PRO A 1 69 ? -11.583 8.433 8.972 1.00 96.88 69 PRO A N 1
ATOM 572 C CA . PRO A 1 69 ? -11.482 7.849 7.629 1.00 96.88 69 PRO A CA 1
ATOM 573 C C . PRO A 1 69 ? -11.140 8.867 6.537 1.00 96.88 69 PRO A C 1
ATOM 575 O O . PRO A 1 69 ? -10.322 8.606 5.660 1.00 96.88 69 PRO A O 1
ATOM 578 N N . ARG A 1 70 ? -11.730 10.067 6.612 1.00 97.00 70 ARG A N 1
ATOM 579 C CA . ARG A 1 70 ? -11.458 11.150 5.661 1.00 97.00 70 ARG A CA 1
ATOM 580 C C . ARG A 1 70 ? -10.008 11.626 5.741 1.00 97.00 70 ARG A C 1
ATOM 582 O O . ARG A 1 70 ? -9.404 11.859 4.704 1.00 97.00 70 ARG A O 1
ATOM 589 N N . ASN A 1 71 ? -9.462 11.793 6.944 1.00 95.50 71 ASN A N 1
ATOM 590 C CA . ASN A 1 71 ? -8.093 12.282 7.109 1.00 95.50 71 ASN A CA 1
ATOM 591 C C . ASN A 1 71 ? -7.081 11.251 6.603 1.00 95.50 71 ASN A C 1
ATOM 593 O O . ASN A 1 71 ? -6.166 11.616 5.876 1.00 95.50 71 ASN A O 1
ATOM 597 N N . LEU A 1 72 ? -7.294 9.971 6.920 1.00 95.50 72 LEU A N 1
ATOM 598 C CA . LEU A 1 72 ? -6.457 8.876 6.426 1.00 95.50 72 LEU A CA 1
ATOM 599 C C . LEU A 1 72 ? -6.510 8.754 4.900 1.00 95.50 72 LEU A C 1
ATOM 601 O O . LEU A 1 72 ? -5.480 8.550 4.270 1.00 95.50 72 LEU A O 1
ATOM 605 N N . LEU A 1 73 ? -7.688 8.934 4.293 1.00 97.81 73 LEU A N 1
ATOM 606 C CA . LEU A 1 73 ? -7.818 8.973 2.836 1.00 97.81 73 LEU A CA 1
ATOM 607 C C . LEU A 1 73 ? -7.044 10.148 2.221 1.00 97.81 73 LEU A C 1
ATOM 609 O O . LEU A 1 73 ? -6.409 9.982 1.187 1.00 97.81 73 LEU A O 1
ATOM 613 N N . LEU A 1 74 ? -7.101 11.334 2.832 1.00 97.38 74 LEU A N 1
ATOM 614 C CA . LEU A 1 74 ? -6.362 12.497 2.334 1.00 97.38 74 LEU A CA 1
ATOM 615 C C . LEU A 1 74 ? -4.847 12.326 2.488 1.00 97.38 74 LEU A C 1
ATOM 617 O O . LEU A 1 74 ? -4.121 12.715 1.580 1.00 97.38 74 LEU A O 1
ATOM 621 N N . ALA A 1 75 ? -4.386 11.716 3.582 1.00 95.50 75 ALA A N 1
ATOM 622 C CA . ALA A 1 75 ? -2.980 11.362 3.762 1.00 95.50 75 ALA A CA 1
ATOM 623 C C . ALA A 1 75 ? -2.523 10.353 2.698 1.00 95.50 75 ALA A C 1
ATOM 625 O O . ALA A 1 75 ? -1.560 10.618 1.995 1.00 95.50 75 ALA A O 1
ATOM 626 N N . LEU A 1 76 ? -3.298 9.283 2.468 1.00 97.69 76 LEU A N 1
ATOM 627 C CA . LEU A 1 76 ? -3.044 8.310 1.398 1.00 97.69 76 LEU A CA 1
ATOM 628 C C . LEU A 1 76 ? -2.899 8.976 0.019 1.00 97.69 76 LEU A C 1
ATOM 630 O O . LEU A 1 76 ? -2.039 8.594 -0.765 1.00 97.69 76 LEU A O 1
ATOM 634 N N . VAL A 1 77 ? -3.748 9.959 -0.297 1.00 98.31 77 VAL A N 1
ATOM 635 C CA . VAL A 1 77 ? -3.643 10.714 -1.558 1.00 98.31 77 VAL A CA 1
ATOM 636 C C . VAL A 1 77 ? -2.351 11.534 -1.617 1.00 98.31 77 VAL A C 1
ATOM 638 O O . VAL A 1 77 ? -1.776 11.641 -2.697 1.00 98.31 77 VAL A O 1
ATOM 641 N N . GLY A 1 78 ? -1.900 12.082 -0.485 1.00 97.56 78 GLY A N 1
ATOM 642 C CA . GLY A 1 78 ? -0.602 12.748 -0.355 1.00 97.56 78 GLY A CA 1
ATOM 643 C C . GLY A 1 78 ? 0.551 11.821 -0.729 1.00 97.56 78 GLY A C 1
ATOM 644 O O . GLY A 1 78 ? 1.264 12.126 -1.677 1.00 97.5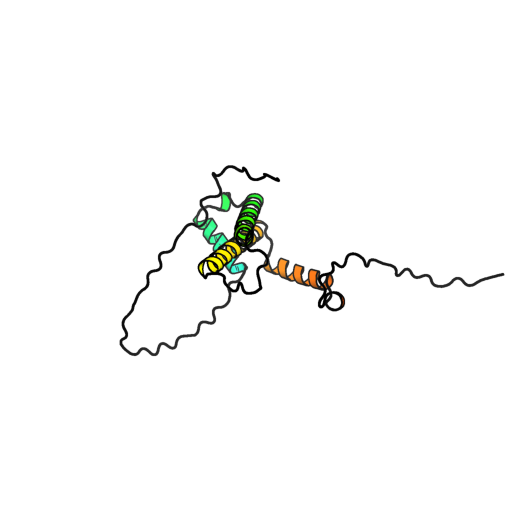6 78 GLY A O 1
ATOM 645 N N . GLU A 1 79 ? 0.633 10.645 -0.100 1.00 97.88 79 GLU A N 1
ATOM 646 C CA . GLU A 1 79 ? 1.706 9.669 -0.367 1.00 97.88 79 GLU A CA 1
ATOM 647 C C . GLU A 1 79 ? 1.684 9.145 -1.812 1.00 97.88 79 GLU A C 1
ATOM 649 O O . GLU A 1 79 ? 2.713 8.908 -2.435 1.00 97.88 79 GLU A O 1
ATOM 654 N N . VAL A 1 80 ? 0.496 8.995 -2.412 1.00 98.38 80 VAL A N 1
ATOM 655 C CA . VAL A 1 80 ? 0.387 8.669 -3.847 1.00 98.38 80 VAL A CA 1
ATOM 656 C C . VAL A 1 80 ? 0.940 9.805 -4.719 1.00 98.38 80 VAL A C 1
ATOM 658 O O . VAL A 1 80 ? 1.480 9.546 -5.797 1.00 98.38 80 VAL A O 1
ATOM 661 N N . GLY A 1 81 ? 0.795 11.053 -4.273 1.00 98.12 81 GLY A N 1
ATOM 662 C CA . GLY A 1 81 ? 1.416 12.223 -4.884 1.00 98.12 81 GLY A CA 1
ATOM 663 C C . GLY A 1 81 ? 2.939 12.159 -4.814 1.00 98.12 81 GLY A C 1
ATOM 664 O O . GLY A 1 81 ? 3.575 12.240 -5.862 1.00 98.12 81 GLY A O 1
ATOM 665 N N . GLU A 1 82 ? 3.506 11.928 -3.629 1.00 96.88 82 GLU A N 1
ATOM 666 C CA . GLU A 1 82 ? 4.959 11.795 -3.415 1.00 96.88 82 GLU A CA 1
ATOM 667 C C . GLU A 1 82 ? 5.538 10.637 -4.246 1.00 96.88 82 GLU A C 1
ATOM 669 O O . GLU A 1 82 ? 6.466 10.826 -5.038 1.00 96.88 82 GLU A O 1
ATOM 674 N N . LEU A 1 83 ? 4.874 9.475 -4.237 1.00 97.94 83 LEU A N 1
ATOM 675 C CA . LEU A 1 83 ? 5.202 8.356 -5.122 1.00 97.94 83 LEU A CA 1
ATOM 676 C C . LEU A 1 83 ? 5.183 8.759 -6.606 1.00 97.94 83 LEU A C 1
ATOM 678 O O . LEU A 1 83 ? 6.034 8.324 -7.383 1.00 97.94 83 LEU A O 1
ATOM 682 N N . SER A 1 84 ? 4.217 9.578 -7.030 1.00 97.62 84 SER A N 1
ATOM 683 C CA . SER A 1 84 ? 4.136 10.060 -8.411 1.00 97.62 84 SER A CA 1
ATOM 684 C C . SER A 1 84 ? 5.279 11.015 -8.765 1.00 97.62 84 SER A C 1
ATOM 686 O O . SER A 1 84 ? 5.725 11.019 -9.918 1.00 97.62 84 SER A O 1
ATOM 688 N N . GLU A 1 85 ? 5.763 11.822 -7.820 1.00 96.69 85 GLU A N 1
ATOM 689 C CA . GLU A 1 85 ? 6.861 12.768 -8.044 1.00 96.69 85 GLU A CA 1
ATOM 690 C C . GLU A 1 85 ? 8.169 12.061 -8.411 1.00 96.69 85 GLU A C 1
ATOM 692 O O . GLU A 1 85 ? 8.931 12.587 -9.228 1.00 96.69 85 GLU A O 1
ATOM 697 N N . ILE A 1 86 ? 8.385 10.837 -7.917 1.00 95.94 86 ILE A N 1
ATOM 698 C CA . ILE A 1 86 ? 9.544 10.002 -8.272 1.00 95.94 86 ILE A CA 1
ATOM 699 C C . ILE A 1 86 ? 9.592 9.719 -9.785 1.00 95.94 86 ILE A C 1
ATOM 701 O O . ILE A 1 86 ? 10.667 9.680 -10.392 1.00 95.94 86 ILE A O 1
ATOM 705 N N . PHE A 1 87 ? 8.433 9.536 -10.424 1.00 96.12 87 PHE A N 1
ATOM 706 C CA . PHE A 1 87 ? 8.342 9.135 -11.832 1.00 96.12 87 PHE A CA 1
ATOM 707 C C . PHE A 1 87 ? 8.106 10.296 -12.801 1.00 96.12 87 PHE A C 1
ATOM 709 O O . PHE A 1 87 ? 8.326 10.127 -14.002 1.00 96.12 87 PHE A O 1
ATOM 716 N N . GLN A 1 88 ? 7.680 11.466 -12.316 1.00 94.19 88 GLN A N 1
ATOM 717 C CA . GLN A 1 88 ? 7.120 12.538 -13.151 1.00 94.19 88 GLN A CA 1
ATOM 718 C C . GLN A 1 88 ? 8.043 13.010 -14.301 1.00 94.19 88 GLN A C 1
ATOM 720 O O . GLN A 1 88 ? 7.551 13.428 -15.348 1.00 94.19 88 GLN A O 1
ATOM 725 N N . TRP A 1 89 ? 9.371 12.899 -14.142 1.00 92.50 89 TRP A N 1
ATOM 726 C CA . TRP A 1 89 ? 10.373 13.324 -15.135 1.00 92.50 89 TRP A CA 1
ATOM 727 C C . TRP A 1 89 ? 11.199 12.173 -15.739 1.00 92.50 89 TRP A C 1
ATOM 729 O O . TRP A 1 89 ? 12.162 12.426 -16.460 1.00 92.50 89 TRP A O 1
ATOM 739 N N . LYS A 1 90 ? 10.859 10.906 -15.457 1.00 88.50 90 LYS A N 1
ATOM 740 C CA . LYS A 1 90 ? 11.691 9.736 -15.814 1.00 88.50 90 LYS A CA 1
ATOM 741 C C . LYS A 1 90 ? 11.444 9.163 -17.221 1.00 88.50 90 LYS A C 1
ATOM 743 O O . LYS A 1 90 ? 12.170 8.261 -17.629 1.00 88.50 90 LYS A O 1
ATOM 748 N N . GLY A 1 91 ? 10.472 9.677 -17.980 1.00 91.19 91 GLY A N 1
ATOM 749 C CA . GLY A 1 91 ? 10.094 9.102 -19.279 1.00 91.19 91 GLY A CA 1
ATOM 750 C C . GLY A 1 91 ? 9.558 7.669 -19.142 1.00 91.19 91 GLY A C 1
ATOM 751 O O . GLY A 1 91 ? 8.921 7.338 -18.143 1.00 91.19 91 GLY A O 1
ATOM 752 N N . GLU A 1 92 ? 9.798 6.809 -20.136 1.00 93.62 92 GLU A N 1
ATOM 753 C CA . GLU A 1 92 ? 9.467 5.383 -20.014 1.00 93.62 92 GLU A CA 1
ATOM 754 C C . GLU A 1 92 ? 10.436 4.683 -19.054 1.00 93.62 92 GLU A C 1
ATOM 756 O O . GLU A 1 92 ? 11.640 4.613 -19.302 1.00 93.62 92 GLU A O 1
ATOM 761 N N . VAL A 1 93 ? 9.904 4.126 -17.963 1.00 93.75 93 VAL A N 1
ATOM 762 C CA . VAL A 1 93 ? 10.701 3.409 -16.964 1.00 93.75 93 VAL A CA 1
ATOM 763 C C . VAL A 1 93 ? 10.640 1.898 -17.220 1.00 93.75 93 VAL A C 1
ATOM 765 O O . VAL A 1 93 ? 9.570 1.296 -17.085 1.00 93.75 93 VAL A O 1
ATOM 768 N N . PRO A 1 94 ? 11.764 1.248 -17.576 1.00 93.69 94 PRO A N 1
ATOM 769 C CA . PRO A 1 94 ? 11.791 -0.189 -17.817 1.00 93.69 94 PRO A CA 1
ATOM 770 C C . PRO A 1 94 ? 11.623 -1.000 -16.527 1.00 93.69 94 PRO A C 1
ATOM 772 O O . PRO A 1 94 ? 11.994 -0.585 -15.424 1.00 93.69 94 PRO A O 1
ATOM 775 N N . ARG A 1 95 ? 11.100 -2.222 -16.675 1.00 94.12 95 ARG A N 1
ATOM 776 C CA . ARG A 1 95 ? 10.954 -3.175 -15.568 1.00 94.12 95 ARG A CA 1
ATOM 777 C C . ARG A 1 95 ? 12.308 -3.433 -14.901 1.00 94.12 95 ARG A C 1
ATOM 779 O O . ARG A 1 95 ? 13.301 -3.678 -15.578 1.00 94.12 95 ARG A O 1
ATOM 786 N N . GLY A 1 96 ? 12.316 -3.450 -13.570 1.00 92.56 96 GLY A N 1
ATOM 787 C CA . GLY A 1 96 ? 13.518 -3.729 -12.778 1.00 92.56 96 GLY A CA 1
ATOM 788 C C . GLY A 1 96 ? 14.414 -2.514 -12.538 1.00 92.56 96 GLY A C 1
ATOM 789 O O . GLY A 1 96 ? 15.439 -2.665 -11.882 1.00 92.56 96 GLY A O 1
ATOM 790 N N . LEU A 1 97 ? 14.019 -1.328 -13.019 1.00 94.94 97 LEU A N 1
ATOM 791 C CA . LEU A 1 97 ? 14.687 -0.052 -12.737 1.00 94.94 97 LEU A CA 1
ATOM 792 C C . LEU A 1 97 ? 16.208 -0.064 -13.033 1.00 94.94 97 LEU A C 1
ATOM 794 O O . LEU A 1 97 ? 17.006 0.347 -12.183 1.00 94.94 97 LEU A O 1
ATOM 798 N N . PRO A 1 98 ? 16.659 -0.566 -14.204 1.00 94.25 98 PRO A N 1
ATOM 799 C CA . PRO A 1 98 ? 18.064 -0.478 -14.585 1.00 94.25 98 PRO A CA 1
ATOM 800 C C . PRO A 1 98 ? 18.522 0.986 -14.612 1.00 94.25 98 PRO A C 1
ATOM 802 O O . PRO A 1 98 ? 17.808 1.862 -15.097 1.00 94.25 98 PRO A O 1
ATOM 805 N N . GLY A 1 99 ? 19.720 1.242 -14.086 1.00 92.62 99 GLY A N 1
ATOM 806 C CA . GLY A 1 99 ? 20.302 2.585 -14.024 1.00 92.62 99 GLY A CA 1
ATOM 807 C C . GLY A 1 99 ? 19.791 3.468 -12.883 1.00 92.62 99 GLY A C 1
ATOM 808 O O . GLY A 1 99 ? 20.272 4.586 -12.763 1.00 92.62 99 GLY A O 1
ATOM 809 N N . TRP A 1 100 ? 18.866 2.984 -12.048 1.00 96.19 100 TRP A N 1
ATOM 810 C CA . TRP A 1 100 ? 18.486 3.685 -10.821 1.00 96.19 100 TRP A CA 1
ATOM 811 C C . TRP A 1 100 ? 19.528 3.458 -9.732 1.00 96.19 100 TRP A C 1
ATOM 813 O O . TRP A 1 100 ? 19.943 2.314 -9.497 1.00 96.19 100 TRP A O 1
ATOM 823 N N . GLU A 1 101 ? 19.902 4.536 -9.054 1.00 96.19 101 GLU A N 1
ATOM 824 C CA . GLU A 1 101 ? 20.792 4.495 -7.899 1.00 96.19 101 GLU A CA 1
ATOM 825 C C . GLU A 1 101 ? 20.097 3.831 -6.701 1.00 96.19 101 GLU A C 1
ATOM 827 O O . GLU A 1 101 ? 18.867 3.823 -6.585 1.00 96.19 101 GLU A O 1
ATOM 832 N N . ASP A 1 102 ? 20.880 3.285 -5.769 1.00 95.50 102 ASP A N 1
ATOM 833 C CA . ASP A 1 102 ? 20.328 2.612 -4.587 1.00 95.50 102 ASP A CA 1
ATOM 834 C C . ASP A 1 102 ? 19.486 3.562 -3.724 1.00 95.50 102 ASP A C 1
ATOM 836 O O . ASP A 1 102 ? 18.452 3.156 -3.195 1.00 95.50 102 ASP A O 1
ATOM 840 N N . GLY A 1 103 ? 19.868 4.842 -3.651 1.00 96.00 103 GLY A N 1
ATOM 841 C CA . GLY A 1 103 ? 19.084 5.872 -2.968 1.00 96.00 103 GLY A CA 1
ATOM 842 C C . GLY A 1 103 ? 17.715 6.110 -3.611 1.00 96.00 103 GLY A C 1
ATOM 843 O O . GLY A 1 103 ? 16.730 6.276 -2.899 1.00 96.00 103 GLY A O 1
ATOM 844 N N . GLU A 1 104 ? 17.617 6.050 -4.942 1.00 94.38 104 GLU A N 1
ATOM 845 C CA . GLU A 1 104 ? 16.340 6.206 -5.653 1.00 94.38 104 GLU A CA 1
ATOM 846 C C . GLU A 1 104 ? 15.422 5.004 -5.426 1.00 94.38 104 GLU A C 1
ATOM 848 O O . GLU A 1 104 ? 14.219 5.159 -5.230 1.00 94.38 104 GLU A O 1
ATOM 853 N N . LYS A 1 105 ? 15.987 3.791 -5.423 1.00 96.00 105 LYS A N 1
ATOM 854 C CA . LYS A 1 105 ? 15.231 2.565 -5.133 1.00 96.00 105 LYS A CA 1
ATOM 855 C C . LYS A 1 105 ? 14.768 2.514 -3.683 1.00 96.00 105 LYS A C 1
ATOM 857 O O . LYS A 1 105 ? 13.668 2.034 -3.423 1.00 96.00 105 LYS A O 1
ATOM 862 N N . GLN A 1 106 ? 15.597 2.993 -2.757 1.00 97.06 106 GLN A N 1
ATOM 863 C CA . GLN A 1 106 ? 15.219 3.115 -1.357 1.00 97.06 106 GLN A CA 1
ATOM 864 C C . GLN A 1 106 ? 14.054 4.094 -1.202 1.00 97.06 106 GLN A C 1
ATOM 866 O O . GLN A 1 106 ? 13.045 3.712 -0.623 1.00 97.06 106 GLN A O 1
ATOM 871 N N . HIS A 1 107 ? 14.163 5.296 -1.772 1.00 96.62 107 HIS A N 1
ATOM 872 C CA . HIS A 1 107 ? 13.103 6.302 -1.711 1.00 96.62 107 HIS A CA 1
ATOM 873 C C . HIS A 1 107 ? 11.797 5.792 -2.339 1.00 96.62 107 HIS A C 1
ATOM 875 O O . HIS A 1 107 ? 10.739 5.892 -1.736 1.00 96.62 107 HIS A O 1
ATOM 881 N N . LEU A 1 108 ? 11.870 5.109 -3.488 1.00 97.69 108 LEU A N 1
ATOM 882 C CA . LEU A 1 108 ? 10.711 4.421 -4.062 1.00 97.69 108 LEU A CA 1
ATOM 883 C C . LEU A 1 108 ? 10.093 3.400 -3.093 1.00 97.69 108 LEU A C 1
ATOM 885 O O . LEU A 1 108 ? 8.873 3.277 -3.018 1.00 97.69 108 LEU A O 1
ATOM 889 N N . GLY A 1 109 ? 10.925 2.639 -2.381 1.00 97.25 109 GLY A N 1
ATOM 890 C CA . GLY A 1 109 ? 10.471 1.689 -1.370 1.00 97.25 109 GLY A CA 1
ATOM 891 C C . GLY A 1 109 ? 9.793 2.361 -0.174 1.00 97.25 109 GLY A C 1
ATOM 892 O O . GLY A 1 109 ? 8.830 1.801 0.347 1.00 97.25 109 GLY A O 1
ATOM 893 N N . GLU A 1 110 ? 10.265 3.539 0.235 1.00 97.38 110 GLU A N 1
ATOM 894 C CA . GLU A 1 110 ? 9.671 4.363 1.296 1.00 97.38 110 GLU A CA 1
ATOM 895 C C . GLU A 1 110 ? 8.264 4.823 0.877 1.00 97.38 110 GLU A C 1
ATOM 897 O O . GLU A 1 110 ? 7.295 4.403 1.508 1.00 97.38 110 GLU A O 1
ATOM 902 N N . GLU A 1 111 ? 8.116 5.478 -0.278 1.00 98.06 111 GLU A N 1
ATOM 903 C CA . GLU A 1 111 ? 6.809 5.971 -0.751 1.00 98.06 111 GLU A CA 1
ATOM 904 C C . GLU A 1 111 ? 5.793 4.846 -1.021 1.00 98.06 111 GLU A C 1
ATOM 906 O O . GLU A 1 111 ? 4.603 4.944 -0.710 1.00 98.06 111 GLU A O 1
ATOM 911 N N . LEU A 1 112 ? 6.247 3.712 -1.572 1.00 98.38 112 LEU A N 1
ATOM 912 C CA . LEU A 1 112 ? 5.396 2.523 -1.723 1.00 98.38 112 LEU A CA 1
ATOM 913 C C . LEU A 1 112 ? 4.924 1.984 -0.368 1.00 98.38 112 LEU A C 1
ATOM 915 O O . LEU A 1 112 ? 3.794 1.495 -0.255 1.00 98.38 112 LEU A O 1
ATOM 919 N N . SER A 1 113 ? 5.791 2.042 0.644 1.00 97.44 113 SER A N 1
ATOM 920 C CA . SER A 1 113 ? 5.464 1.601 1.996 1.00 97.44 113 SER A CA 1
ATOM 921 C C . SER A 1 113 ? 4.472 2.551 2.652 1.00 97.44 113 SER A C 1
ATOM 923 O O . SER A 1 113 ? 3.513 2.070 3.250 1.00 97.44 113 SER A O 1
ATOM 925 N N . ASP A 1 114 ? 4.623 3.862 2.491 1.00 96.75 114 ASP A N 1
ATOM 926 C CA . ASP A 1 114 ? 3.703 4.841 3.071 1.00 96.75 114 ASP A CA 1
ATOM 927 C C . ASP A 1 114 ? 2.292 4.706 2.485 1.00 96.75 114 ASP A C 1
ATOM 929 O O . ASP A 1 114 ? 1.314 4.582 3.234 1.00 96.75 114 ASP A O 1
ATOM 933 N N . VAL A 1 115 ? 2.171 4.537 1.162 1.00 98.25 115 VAL A N 1
ATOM 934 C CA . VAL A 1 115 ? 0.890 4.209 0.506 1.00 98.25 115 VAL A CA 1
ATOM 935 C C . VAL A 1 115 ? 0.264 2.937 1.094 1.00 98.25 115 VAL A C 1
ATOM 937 O O . VAL A 1 115 ? -0.932 2.913 1.409 1.00 98.25 115 VAL A O 1
ATOM 940 N N . LEU A 1 116 ? 1.052 1.869 1.263 1.00 97.88 116 LEU A N 1
ATOM 941 C CA . LEU A 1 116 ? 0.572 0.614 1.845 1.00 97.88 116 LEU A CA 1
ATOM 942 C C . LEU A 1 116 ? 0.097 0.809 3.290 1.00 97.88 116 LEU A C 1
ATOM 944 O O . LEU A 1 116 ? -0.985 0.341 3.649 1.00 97.88 116 LEU A O 1
ATOM 948 N N . LEU A 1 117 ? 0.889 1.490 4.115 1.00 96.50 117 LEU A N 1
ATOM 949 C CA . LEU A 1 117 ? 0.609 1.689 5.531 1.00 96.50 117 LEU A CA 1
ATOM 950 C C . LEU A 1 117 ? -0.675 2.504 5.722 1.00 96.50 117 LEU A C 1
ATOM 952 O O . LEU A 1 117 ? -1.569 2.066 6.451 1.00 96.50 117 LEU A O 1
ATOM 956 N N . TYR A 1 118 ? -0.854 3.624 5.018 1.00 96.56 118 TYR A N 1
ATOM 957 C CA . TYR A 1 118 ? -2.108 4.378 5.116 1.00 96.56 118 TYR A CA 1
ATOM 958 C C . TYR A 1 118 ? -3.313 3.590 4.613 1.00 96.56 118 TYR A C 1
ATOM 960 O O . TYR A 1 118 ? -4.383 3.683 5.217 1.00 96.56 118 TYR A O 1
AT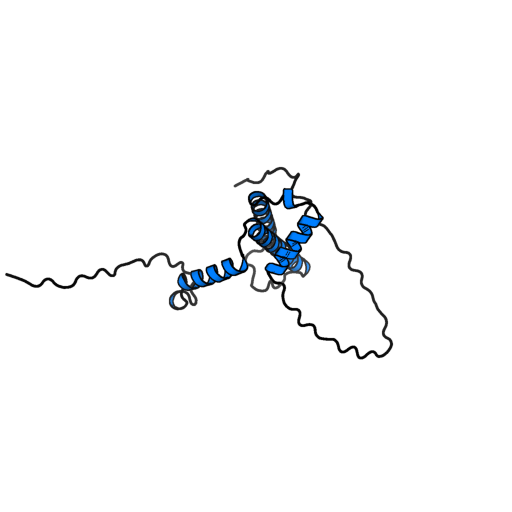OM 968 N N . LEU A 1 119 ? -3.164 2.775 3.564 1.00 98.00 119 LEU A N 1
ATOM 969 C CA . LEU A 1 119 ? -4.250 1.916 3.092 1.00 98.00 119 LEU A CA 1
ATOM 970 C C . LEU A 1 119 ? -4.637 0.860 4.139 1.00 98.00 119 LEU A C 1
ATOM 972 O O . LEU A 1 119 ? -5.826 0.656 4.397 1.00 98.00 119 LEU A O 1
ATOM 976 N N . VAL A 1 120 ? -3.649 0.226 4.779 1.00 97.12 120 VAL A N 1
ATOM 977 C CA . VAL A 1 120 ? -3.869 -0.727 5.876 1.00 97.12 120 VAL A CA 1
ATOM 978 C C . VAL A 1 120 ? -4.564 -0.032 7.046 1.00 97.12 120 VAL A C 1
ATOM 980 O O . VAL A 1 120 ? -5.597 -0.517 7.511 1.00 97.12 120 VAL A O 1
ATOM 983 N N . ARG A 1 121 ? -4.081 1.137 7.484 1.00 95.12 121 ARG A N 1
ATOM 984 C CA . ARG A 1 121 ? -4.704 1.876 8.592 1.00 95.12 121 ARG A CA 1
ATOM 985 C C . ARG A 1 121 ? -6.118 2.337 8.266 1.00 95.12 121 ARG A C 1
ATOM 987 O O . ARG A 1 121 ? -7.001 2.218 9.111 1.00 95.12 121 ARG A O 1
ATOM 994 N N . LEU A 1 122 ? -6.357 2.820 7.049 1.00 97.25 122 LEU A N 1
ATOM 995 C CA . LEU A 1 122 ? -7.691 3.195 6.588 1.00 97.25 122 LEU A CA 1
ATOM 996 C C . LEU A 1 122 ? -8.638 1.991 6.611 1.00 97.25 122 LEU A C 1
ATOM 998 O O . LEU A 1 122 ? -9.756 2.110 7.105 1.00 97.25 122 LEU A O 1
ATOM 1002 N N . SER A 1 123 ? -8.187 0.828 6.130 1.00 97.75 123 SER A N 1
ATOM 1003 C CA . SER 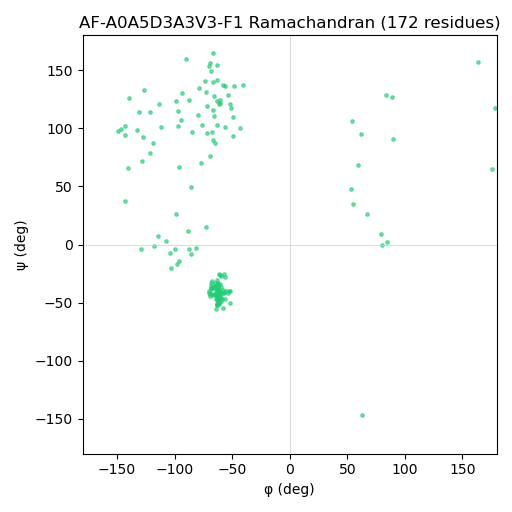A 1 123 ? -8.993 -0.396 6.163 1.00 97.75 123 SER A CA 1
ATOM 1004 C C . SER A 1 123 ? -9.353 -0.814 7.590 1.00 97.75 123 SER A C 1
ATOM 1006 O O . SER A 1 123 ? -10.503 -1.164 7.847 1.00 97.75 123 SER A O 1
ATOM 1008 N N . ASP A 1 124 ? -8.410 -0.680 8.526 1.00 96.06 124 ASP A N 1
ATOM 1009 C CA . ASP A 1 124 ? -8.614 -0.994 9.935 1.00 96.06 124 ASP A CA 1
ATOM 1010 C C . ASP A 1 124 ? -9.675 -0.090 10.573 1.00 96.06 124 ASP A C 1
ATOM 1012 O O . ASP A 1 124 ? -10.663 -0.583 11.116 1.00 96.06 124 ASP A O 1
ATOM 1016 N N . ILE A 1 125 ? -9.539 1.231 10.411 1.00 94.88 125 ILE A N 1
ATOM 1017 C CA . ILE A 1 125 ? -10.514 2.205 10.923 1.00 94.88 125 ILE A CA 1
ATOM 1018 C C . ILE A 1 125 ? -11.899 2.018 10.282 1.00 94.88 125 ILE A C 1
ATOM 1020 O O . ILE A 1 125 ? -12.920 2.229 10.936 1.00 94.88 125 ILE A O 1
ATOM 1024 N N . CYS A 1 126 ? -11.962 1.599 9.017 1.00 96.88 126 CYS A N 1
ATOM 1025 C CA . CYS A 1 126 ? -13.220 1.307 8.329 1.00 96.88 126 CYS A CA 1
ATOM 1026 C C . CYS A 1 126 ? -13.796 -0.088 8.634 1.00 96.88 126 CYS A C 1
ATOM 1028 O O . CYS A 1 126 ? -14.874 -0.405 8.131 1.00 96.88 126 CYS A O 1
ATOM 1030 N N . GLY A 1 127 ? -13.110 -0.929 9.416 1.00 96.25 127 GLY A N 1
ATOM 1031 C CA . GLY A 1 127 ? -13.554 -2.293 9.715 1.00 96.25 127 GLY A CA 1
ATOM 1032 C C . GLY A 1 127 ? -13.549 -3.230 8.501 1.00 96.25 127 GLY A C 1
ATOM 1033 O O . GLY A 1 127 ? -14.332 -4.178 8.445 1.00 96.25 127 GLY A O 1
ATOM 1034 N N . VAL A 1 128 ? -12.696 -2.962 7.510 1.00 97.56 128 VAL A N 1
ATOM 1035 C CA . VAL A 1 128 ? -12.561 -3.767 6.291 1.00 97.56 128 VAL A CA 1
ATOM 1036 C C . VAL A 1 128 ? -11.372 -4.713 6.429 1.00 97.56 128 VAL A C 1
ATOM 1038 O O . VAL A 1 128 ? -10.238 -4.280 6.605 1.00 97.56 128 VAL A O 1
ATOM 1041 N N . ASP A 1 129 ? -11.618 -6.014 6.275 1.00 96.75 129 ASP A N 1
ATOM 1042 C CA . ASP A 1 129 ? -10.556 -7.011 6.108 1.00 96.75 129 ASP A CA 1
ATOM 1043 C C . ASP A 1 129 ? -9.939 -6.860 4.708 1.00 96.75 129 ASP A C 1
ATOM 1045 O O . ASP A 1 129 ? -10.484 -7.342 3.707 1.00 96.75 129 ASP A O 1
ATOM 1049 N N . LEU A 1 130 ? -8.828 -6.122 4.635 1.00 96.69 130 LEU A N 1
ATOM 1050 C CA . LEU A 1 130 ? -8.172 -5.769 3.378 1.00 96.69 130 LEU A CA 1
ATOM 1051 C C . LEU A 1 130 ? -7.680 -7.006 2.617 1.00 96.69 130 LEU A C 1
ATOM 1053 O O . LEU A 1 130 ? -7.814 -7.059 1.393 1.00 96.69 130 LEU A O 1
ATOM 1057 N N . GLY A 1 131 ? -7.170 -8.015 3.329 1.00 96.12 131 GLY A N 1
ATOM 1058 C CA . GLY A 1 131 ? -6.694 -9.263 2.735 1.00 96.12 131 GLY A CA 1
ATOM 1059 C C . GLY A 1 131 ? -7.822 -10.030 2.046 1.00 96.12 131 GLY A C 1
ATOM 1060 O O . GLY A 1 131 ? -7.730 -10.341 0.855 1.00 96.12 131 GLY A O 1
ATOM 1061 N N . LYS A 1 132 ? -8.939 -10.263 2.749 1.00 96.50 132 LYS A N 1
ATOM 1062 C CA . LYS A 1 132 ? -10.121 -10.918 2.162 1.00 96.50 132 LYS A CA 1
ATOM 1063 C C . LYS A 1 132 ? -10.734 -10.090 1.034 1.00 96.50 132 LYS A C 1
ATOM 1065 O O . LYS A 1 132 ? -11.139 -10.653 0.014 1.00 96.50 132 LYS A O 1
ATOM 1070 N N . ALA A 1 133 ? -10.795 -8.766 1.185 1.00 97.25 133 ALA A N 1
ATOM 1071 C CA . ALA A 1 133 ? -11.315 -7.875 0.150 1.00 97.25 133 ALA A CA 1
ATOM 1072 C C . ALA A 1 133 ? -10.474 -7.940 -1.138 1.00 97.25 133 ALA A C 1
ATOM 1074 O O . ALA A 1 133 ? -11.040 -8.014 -2.233 1.00 97.25 133 ALA A O 1
ATOM 1075 N N . ALA A 1 134 ? -9.143 -7.969 -1.0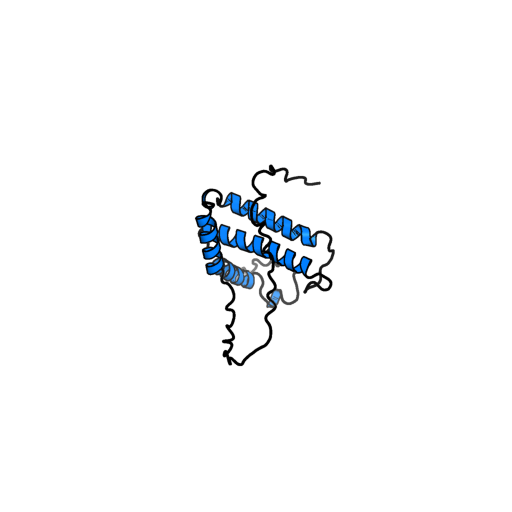16 1.00 96.44 134 ALA A N 1
ATOM 1076 C CA . ALA A 1 134 ? -8.225 -8.093 -2.144 1.00 96.44 134 ALA A CA 1
ATOM 1077 C C . ALA A 1 134 ? -8.376 -9.440 -2.870 1.00 96.44 134 ALA A C 1
ATOM 1079 O O . ALA A 1 134 ? -8.527 -9.453 -4.094 1.00 96.44 134 ALA A O 1
ATOM 1080 N N . LEU A 1 135 ? -8.426 -10.558 -2.134 1.00 96.56 135 LEU A N 1
ATOM 1081 C CA . LEU A 1 135 ? -8.617 -11.896 -2.712 1.00 96.56 135 LEU A CA 1
ATOM 1082 C C . LEU A 1 135 ? -9.943 -12.003 -3.476 1.00 96.56 135 LEU A C 1
ATOM 1084 O O . LEU A 1 135 ? -9.956 -12.358 -4.656 1.00 96.56 135 LEU A O 1
ATOM 1088 N N . ARG A 1 136 ? -11.049 -11.569 -2.861 1.00 96.31 136 ARG A N 1
ATOM 1089 C CA . ARG A 1 136 ? -12.357 -11.507 -3.531 1.00 96.31 136 ARG A CA 1
ATOM 1090 C C . ARG A 1 136 ? -12.303 -10.640 -4.790 1.00 96.31 136 ARG A C 1
ATOM 1092 O O . ARG A 1 136 ? -12.910 -10.965 -5.811 1.00 96.31 136 ARG A O 1
ATOM 1099 N N . LYS A 1 137 ? -11.593 -9.508 -4.743 1.00 94.00 137 LYS A N 1
ATOM 1100 C CA . LYS A 1 137 ? -11.461 -8.620 -5.903 1.00 94.00 137 LYS A CA 1
ATOM 1101 C C . LYS A 1 137 ? -10.676 -9.277 -7.041 1.00 94.00 137 LYS A C 1
ATOM 1103 O O . LYS A 1 137 ? -11.033 -9.062 -8.200 1.00 94.00 137 LYS A O 1
ATOM 1108 N N . MET A 1 138 ? -9.657 -10.079 -6.736 1.00 93.25 138 MET A N 1
ATOM 1109 C CA . MET A 1 138 ? -8.919 -10.854 -7.735 1.00 93.25 138 MET A CA 1
ATOM 1110 C C . MET A 1 138 ? -9.806 -11.884 -8.436 1.00 93.25 138 MET A C 1
ATOM 1112 O O . MET A 1 138 ? -9.789 -11.945 -9.664 1.00 93.25 138 MET A O 1
ATOM 1116 N N . GLU A 1 139 ? -10.628 -12.628 -7.694 1.00 93.88 139 GLU A N 1
ATOM 1117 C CA . GLU A 1 139 ? -11.585 -13.590 -8.265 1.00 93.88 139 GLU A CA 1
ATOM 1118 C C . GLU A 1 139 ? -12.568 -12.901 -9.223 1.00 93.88 139 GLU A C 1
ATOM 1120 O O . GLU A 1 139 ? -12.748 -13.323 -10.367 1.00 93.88 139 GLU A O 1
ATOM 1125 N N . LEU A 1 140 ? -13.136 -11.766 -8.803 1.00 89.75 140 LEU A N 1
ATOM 1126 C CA . LEU A 1 140 ? -14.025 -10.965 -9.649 1.00 89.75 140 LEU A CA 1
ATOM 1127 C C . LEU A 1 140 ? -13.315 -10.425 -10.898 1.00 89.75 140 LEU A C 1
ATOM 1129 O O . LEU A 1 140 ? -13.909 -10.366 -11.976 1.00 89.75 140 LEU A O 1
ATOM 1133 N N . ASN A 1 141 ? -12.046 -10.028 -10.778 1.00 88.50 141 ASN A N 1
ATOM 1134 C CA . ASN A 1 141 ? -11.255 -9.576 -11.919 1.00 88.50 141 ASN A CA 1
ATOM 1135 C C . ASN A 1 141 ? -10.954 -10.727 -12.893 1.00 88.50 141 ASN A C 1
ATOM 1137 O O . ASN A 1 141 ? -10.978 -10.496 -14.099 1.00 88.50 141 ASN A O 1
ATOM 1141 N N . ALA A 1 142 ? -10.729 -11.951 -12.406 1.00 89.44 142 ALA A N 1
ATOM 1142 C CA . ALA A 1 142 ? -10.513 -13.127 -13.250 1.00 89.44 142 ALA A CA 1
ATOM 1143 C C . ALA A 1 142 ? -11.764 -13.497 -14.065 1.00 89.44 142 ALA A C 1
ATOM 1145 O O . ALA A 1 142 ? -11.653 -13.854 -15.237 1.00 89.44 142 ALA A O 1
ATOM 1146 N N . ILE A 1 143 ? -12.956 -13.341 -13.479 1.00 88.38 143 ILE A N 1
ATOM 1147 C CA . ILE A 1 143 ? -14.235 -13.499 -14.192 1.00 88.38 143 ILE A CA 1
ATOM 1148 C C . ILE A 1 143 ? -14.406 -12.392 -15.239 1.00 88.38 143 ILE A C 1
ATOM 1150 O O . ILE A 1 143 ? -14.811 -12.658 -16.368 1.00 88.38 143 ILE A O 1
ATOM 1154 N N . LYS A 1 144 ? -14.073 -11.144 -14.881 1.00 84.19 144 LYS A N 1
ATOM 1155 C CA . LYS A 1 144 ? -14.190 -9.985 -15.778 1.00 84.19 144 LYS A CA 1
ATOM 1156 C C . LYS A 1 144 ? -13.210 -10.034 -16.959 1.00 84.19 144 LYS A C 1
ATOM 1158 O O . LYS A 1 144 ? -13.529 -9.512 -18.024 1.00 84.19 144 LYS A O 1
ATOM 1163 N N . TYR A 1 145 ? -12.036 -10.635 -16.772 1.00 81.94 145 TYR A N 1
ATOM 1164 C CA . TYR A 1 145 ? -10.962 -10.712 -17.766 1.00 81.94 145 TYR A CA 1
AT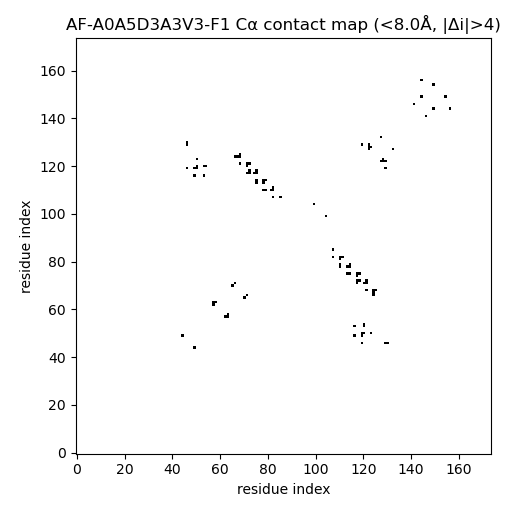OM 1165 C C . TYR A 1 145 ? -10.494 -12.165 -17.960 1.00 81.94 145 TYR A C 1
ATOM 1167 O O . TYR A 1 145 ? -9.403 -12.536 -17.515 1.00 81.94 145 TYR A O 1
ATOM 1175 N N . PRO A 1 146 ? -11.303 -13.019 -18.612 1.00 82.69 146 PRO A N 1
ATOM 1176 C CA . PRO A 1 146 ? -10.967 -14.425 -18.782 1.00 82.69 146 PRO A CA 1
ATOM 1177 C C . PRO A 1 146 ? -9.749 -14.601 -19.699 1.00 82.69 146 PRO A C 1
ATOM 1179 O O . PRO A 1 146 ? -9.626 -13.963 -20.746 1.00 82.69 146 PRO A O 1
ATOM 1182 N N . VAL A 1 147 ? -8.866 -15.544 -19.348 1.00 82.69 147 VAL A N 1
ATOM 1183 C CA . VAL A 1 147 ? -7.586 -15.789 -20.048 1.00 82.69 147 VAL A CA 1
ATOM 1184 C C . VAL A 1 147 ? -7.765 -15.981 -21.555 1.00 82.69 147 VAL A C 1
ATOM 1186 O O . VAL A 1 147 ? -6.981 -15.451 -22.338 1.00 82.69 147 VAL A O 1
ATOM 1189 N N . LYS A 1 148 ? -8.817 -16.695 -21.975 1.00 78.19 148 LYS A N 1
ATOM 1190 C CA . LYS A 1 148 ? -9.101 -16.966 -23.394 1.00 78.19 148 LYS A CA 1
ATOM 1191 C C . LYS A 1 148 ? -9.303 -15.691 -24.225 1.00 78.19 148 LYS A C 1
ATOM 1193 O O . LYS A 1 148 ? -9.035 -15.721 -25.418 1.00 78.19 148 LYS A O 1
ATOM 1198 N N . LEU A 1 149 ? -9.750 -14.598 -23.602 1.00 69.75 149 LEU A N 1
ATOM 1199 C CA . LEU A 1 149 ? -10.027 -13.320 -24.266 1.00 69.75 149 LEU A CA 1
ATOM 1200 C C . LEU A 1 149 ? -8.926 -12.272 -24.035 1.00 69.75 149 LEU A C 1
ATOM 1202 O O . LEU A 1 149 ? -8.824 -11.318 -24.802 1.00 69.75 149 LEU A O 1
ATOM 1206 N N . CYS A 1 150 ? -8.100 -12.436 -22.996 1.00 64.56 150 CYS A N 1
ATOM 1207 C CA . CYS A 1 150 ? -7.148 -11.410 -22.547 1.00 64.56 150 CYS A CA 1
ATOM 1208 C C . CYS A 1 150 ? -5.667 -11.830 -22.624 1.00 64.56 150 CYS A C 1
ATOM 1210 O O . CYS A 1 150 ? -4.782 -11.032 -22.312 1.00 64.56 150 CYS A O 1
ATOM 1212 N N . LYS A 1 151 ? -5.347 -13.063 -23.045 1.00 64.06 151 LYS A N 1
ATOM 1213 C CA . LYS A 1 151 ? -3.953 -13.508 -23.205 1.00 64.06 151 LYS A CA 1
ATOM 1214 C C . LYS A 1 151 ? -3.265 -12.713 -24.325 1.00 64.06 151 LYS A C 1
ATOM 1216 O O . LYS A 1 151 ? -3.585 -12.880 -25.495 1.00 64.06 151 LYS A O 1
ATOM 1221 N N . GLY A 1 152 ? -2.310 -11.856 -23.959 1.00 64.75 152 GLY A N 1
ATOM 1222 C CA . GLY A 1 152 ? -1.526 -11.049 -24.904 1.00 64.75 152 GLY A CA 1
ATOM 1223 C C . GLY A 1 152 ? -2.227 -9.792 -25.440 1.00 64.75 152 GLY A C 1
ATOM 1224 O O . GLY A 1 152 ? -1.696 -9.155 -26.344 1.00 64.75 152 GLY A O 1
ATOM 1225 N N . SER A 1 153 ? -3.393 -9.406 -24.903 1.00 55.56 153 SER A N 1
ATOM 1226 C CA . SER A 1 153 ? -4.101 -8.189 -25.323 1.00 55.56 153 SER A CA 1
ATOM 1227 C C . SER A 1 153 ? -4.702 -7.442 -24.132 1.00 55.56 153 SER A C 1
ATOM 1229 O O . SER A 1 153 ? -5.465 -8.011 -23.359 1.00 55.56 153 SER A O 1
ATOM 1231 N N . SER A 1 154 ? -4.389 -6.148 -24.000 1.00 56.31 154 SER A N 1
ATOM 1232 C CA . SER A 1 154 ? -4.924 -5.245 -22.965 1.00 56.31 154 SER A CA 1
ATOM 1233 C C . SER A 1 154 ? -6.239 -4.558 -23.366 1.00 56.31 154 SER A C 1
ATOM 1235 O O . SER A 1 154 ? -6.674 -3.607 -22.711 1.00 56.31 154 SER A O 1
ATOM 1237 N N . LYS A 1 155 ? -6.884 -5.000 -24.455 1.00 49.22 155 LYS A N 1
ATOM 1238 C CA . LYS A 1 155 ? -8.120 -4.380 -24.949 1.00 49.22 155 LYS A CA 1
ATOM 1239 C C . LYS A 1 155 ? -9.234 -4.515 -23.902 1.00 49.22 155 LYS A C 1
ATOM 1241 O O . LYS A 1 155 ? -9.570 -5.616 -23.472 1.00 49.22 155 LYS A O 1
ATOM 1246 N N . LYS A 1 156 ? -9.810 -3.378 -23.490 1.00 46.19 156 LYS A N 1
ATOM 1247 C CA . LYS A 1 156 ? -10.960 -3.326 -22.576 1.00 46.19 156 LYS A CA 1
ATOM 1248 C C . LYS A 1 156 ? -12.152 -4.036 -23.220 1.00 46.19 156 LYS A C 1
ATOM 1250 O O . LYS A 1 156 ? -12.620 -3.621 -24.275 1.00 46.19 156 LYS A O 1
ATOM 1255 N N . HIS A 1 157 ? -12.665 -5.065 -22.552 1.00 50.19 157 HIS A N 1
ATOM 1256 C CA . HIS A 1 157 ? -13.886 -5.766 -22.937 1.00 50.19 157 HIS A CA 1
ATOM 1257 C C . HIS A 1 157 ? -15.120 -4.937 -22.538 1.00 50.19 157 HIS A C 1
ATOM 1259 O O . HIS A 1 157 ? -15.836 -5.248 -21.589 1.00 50.19 157 HIS A O 1
ATOM 1265 N N . THR A 1 158 ? -15.344 -3.818 -23.220 1.00 46.75 158 THR A N 1
ATOM 1266 C CA . THR A 1 158 ? -16.677 -3.214 -23.295 1.00 46.75 158 THR A CA 1
ATOM 1267 C C . THR A 1 158 ? -17.394 -3.849 -24.474 1.00 46.75 158 THR A C 1
ATOM 1269 O O . THR A 1 158 ? -16.891 -3.757 -25.588 1.00 46.75 158 THR A O 1
ATOM 1272 N N . GLN A 1 159 ? -18.568 -4.424 -24.194 1.00 48.47 159 GLN A N 1
ATOM 1273 C CA . GLN A 1 159 ? -19.498 -5.119 -25.097 1.00 48.47 159 GLN A CA 1
ATOM 1274 C C . GLN A 1 159 ? -19.259 -6.628 -25.249 1.00 48.47 159 GLN A C 1
ATOM 1276 O O . GLN A 1 159 ? -18.547 -7.063 -26.135 1.00 48.47 159 GLN A O 1
ATOM 1281 N N . PHE A 1 160 ? -19.916 -7.422 -24.403 1.00 46.91 160 PHE A N 1
ATOM 1282 C CA . PHE A 1 160 ? -20.840 -8.461 -24.874 1.00 46.91 160 PHE A CA 1
ATOM 1283 C C . PHE A 1 160 ? -21.912 -8.605 -23.796 1.00 46.91 160 PHE A C 1
ATOM 1285 O O . PHE A 1 160 ? -21.685 -9.246 -22.777 1.00 46.91 160 PHE A O 1
ATOM 1292 N N . ASN A 1 161 ? -23.055 -7.955 -24.001 1.00 38.66 161 ASN A N 1
ATOM 1293 C CA . ASN A 1 161 ? -24.293 -8.324 -23.332 1.00 38.66 161 ASN A CA 1
ATOM 1294 C C . ASN A 1 161 ? -25.300 -8.652 -24.431 1.00 38.66 161 ASN A C 1
ATOM 1296 O O . ASN A 1 161 ? -25.672 -7.765 -25.190 1.00 38.66 161 ASN A O 1
ATOM 1300 N N . GLY A 1 162 ? -25.679 -9.929 -24.470 1.00 39.62 162 GLY A N 1
ATOM 1301 C CA . GLY A 1 162 ? -26.991 -10.425 -24.871 1.00 39.62 162 GLY A CA 1
ATOM 1302 C C . GLY A 1 162 ? -27.447 -10.152 -26.297 1.00 39.62 162 GLY A C 1
ATOM 1303 O O . GLY A 1 162 ? -28.153 -9.181 -26.528 1.00 39.62 162 GLY A O 1
ATOM 1304 N N . ASP A 1 163 ? -27.219 -11.118 -27.184 1.00 32.66 163 ASP A N 1
ATOM 1305 C CA . ASP A 1 163 ? -28.357 -11.587 -27.970 1.00 32.66 163 ASP A CA 1
ATOM 1306 C C . ASP A 1 163 ? -28.382 -13.118 -27.965 1.00 32.66 163 ASP A C 1
ATOM 1308 O O . ASP A 1 163 ? -27.595 -13.816 -28.603 1.00 32.66 163 ASP A O 1
ATOM 1312 N N . SER A 1 164 ? -29.221 -13.642 -27.087 1.00 39.19 164 SER A N 1
ATOM 1313 C CA . SER A 1 164 ? -29.653 -15.035 -27.059 1.00 39.19 164 SER A CA 1
ATOM 1314 C C . SER A 1 164 ? -31.132 -14.982 -26.712 1.00 39.19 164 SER A C 1
ATOM 1316 O O . SER A 1 164 ? -31.541 -15.316 -25.604 1.00 39.19 164 SER A O 1
ATOM 1318 N N . GLY A 1 165 ? -31.907 -14.414 -27.634 1.00 32.78 165 GLY A N 1
ATOM 1319 C CA . GLY A 1 165 ? -33.354 -14.529 -27.658 1.00 32.78 165 GLY A CA 1
ATOM 1320 C C . GLY A 1 165 ? -33.744 -15.685 -28.565 1.00 32.78 165 GLY A C 1
ATOM 1321 O O . GLY A 1 165 ? -33.632 -15.584 -29.784 1.00 32.78 165 GLY A O 1
ATOM 1322 N N . ASP A 1 166 ? -34.187 -16.777 -27.947 1.00 37.50 166 ASP A N 1
ATOM 1323 C CA . ASP A 1 166 ? -35.038 -17.788 -28.563 1.00 37.50 166 ASP A CA 1
ATOM 1324 C C . ASP A 1 166 ? -36.113 -17.144 -29.450 1.00 37.50 166 ASP A C 1
ATOM 1326 O O . ASP A 1 166 ? -36.816 -16.227 -29.020 1.00 37.50 166 ASP A O 1
ATOM 1330 N N . ASN A 1 167 ? -36.343 -17.710 -30.634 1.00 33.69 167 ASN A N 1
ATOM 1331 C CA . ASN A 1 167 ? -37.722 -17.905 -31.058 1.00 33.69 167 ASN A CA 1
ATOM 1332 C C . ASN A 1 167 ? -37.835 -19.180 -31.890 1.00 33.69 167 ASN A C 1
ATOM 1334 O O . ASN A 1 167 ? -37.502 -19.230 -33.075 1.00 33.69 167 ASN A O 1
ATOM 1338 N N . ALA A 1 168 ? -38.288 -20.225 -31.206 1.00 36.19 168 ALA A N 1
ATOM 1339 C CA . ALA A 1 168 ? -38.895 -21.380 -31.821 1.00 36.19 168 ALA A CA 1
ATOM 1340 C C . ALA A 1 168 ? -40.191 -20.972 -32.548 1.00 36.19 168 ALA A C 1
ATOM 1342 O O . ALA A 1 168 ? -40.960 -20.153 -32.055 1.00 36.19 168 ALA A O 1
ATOM 1343 N N . ASP A 1 169 ? -40.396 -21.605 -33.700 1.00 40.16 169 ASP A N 1
ATOM 1344 C CA . ASP A 1 169 ? -41.672 -22.141 -34.177 1.00 40.16 169 ASP A CA 1
ATOM 1345 C C . ASP A 1 169 ? -42.902 -21.210 -34.247 1.00 40.16 169 ASP A C 1
ATOM 1347 O O . ASP A 1 169 ? -43.579 -20.959 -33.250 1.00 40.16 169 ASP A O 1
ATOM 1351 N N . LYS A 1 170 ? -43.265 -20.820 -35.479 1.00 35.09 170 LYS A N 1
ATOM 1352 C CA . LYS A 1 170 ? -44.659 -20.853 -35.953 1.00 35.09 170 LYS A CA 1
ATOM 1353 C C . LYS A 1 170 ? -44.712 -21.246 -37.428 1.00 35.09 170 LYS A C 1
ATOM 1355 O O . LYS A 1 170 ? -44.453 -20.433 -38.313 1.00 35.09 170 LYS A O 1
ATOM 1360 N N . ASP A 1 171 ? -45.065 -22.504 -37.643 1.00 41.12 171 ASP A N 1
ATOM 1361 C CA . ASP A 1 171 ? -45.712 -23.032 -38.844 1.00 41.12 171 ASP A CA 1
ATOM 1362 C C . ASP A 1 171 ? -47.159 -22.490 -39.020 1.00 41.12 171 ASP A C 1
ATOM 1364 O O . ASP A 1 171 ? -47.777 -22.033 -38.055 1.00 41.12 171 ASP A O 1
ATOM 1368 N N . GLN A 1 172 ? -47.698 -22.658 -40.241 1.00 35.69 172 GLN A N 1
ATOM 1369 C CA . GLN A 1 172 ? -49.066 -22.408 -40.761 1.00 35.69 172 GLN A CA 1
ATOM 1370 C C . GLN A 1 172 ? -49.378 -20.961 -41.208 1.00 35.69 172 GLN A C 1
ATOM 1372 O O . GLN A 1 172 ? -49.223 -20.018 -40.446 1.00 35.69 172 GLN A O 1
ATOM 1377 N N . GLY A 1 173 ? -49.905 -20.665 -42.401 1.00 36.78 173 GLY A N 1
ATOM 1378 C CA . GLY A 1 173 ? -50.387 -21.460 -43.528 1.00 36.78 173 GLY A CA 1
ATOM 1379 C C . GLY A 1 173 ? -51.261 -20.573 -44.445 1.00 36.78 173 GLY A C 1
ATOM 1380 O O . GLY A 1 173 ? -51.842 -19.600 -43.967 1.00 36.78 173 GLY A O 1
ATOM 1381 N N . HIS A 1 174 ? -51.370 -20.988 -45.715 1.00 34.75 174 HIS A N 1
ATOM 1382 C CA . HIS A 1 174 ? -52.200 -20.475 -46.827 1.00 34.75 174 HIS A CA 1
ATOM 1383 C C . HIS A 1 174 ? -51.727 -19.226 -47.589 1.00 34.75 174 HIS A C 1
ATOM 1385 O O . HIS A 1 174 ? -51.749 -18.109 -47.033 1.00 34.75 174 HIS A O 1
#

Foldseek 3Di:
DPDDDPDPPPPQPDDDDDPDDDDDDDDDDDDDDPPPPPPPPPDDDDLVNLLVVLVVVCVVVVNVVVPDLVNLVVQLVVLVVQLCVLCVPVPDQDPPRPPDDPVSVVSNVVSVVSNSSSVSSSCVNVVHPPVVVVVVVVVVVCVLQPCVRPVPHPDHPDDDDDDPDDDDDDDDDD

Radius of gyration: 26.16 Å; Cα contacts (8 Å, |Δi|>4): 54; chains: 1; bounding box: 91×49×69 Å